Protein AF-A0A535Q369-F1 (afdb_monomer_lite)

pLDDT: mean 74.66, std 14.77, range [38.94, 89.69]

Foldseek 3Di:
DDDPVVPPCLDVPPDDDPVLVLLVVLQVVQPPRDSVLVVLLCVLVVVPSVCSLVDDLVSSVVSVDDNVSSVSSVVSSVVDDD

Structure (mmCIF, N/CA/C/O backbone):
data_AF-A0A535Q369-F1
#
_entry.id   AF-A0A535Q369-F1
#
loop_
_atom_site.group_PDB
_atom_site.id
_atom_site.type_symbol
_atom_site.label_atom_id
_atom_site.label_alt_id
_atom_site.label_comp_id
_atom_site.label_asym_id
_atom_site.label_entity_id
_atom_site.label_seq_id
_atom_site.pdbx_PDB_ins_code
_atom_site.Cartn_x
_atom_site.Cartn_y
_atom_site.Cartn_z
_a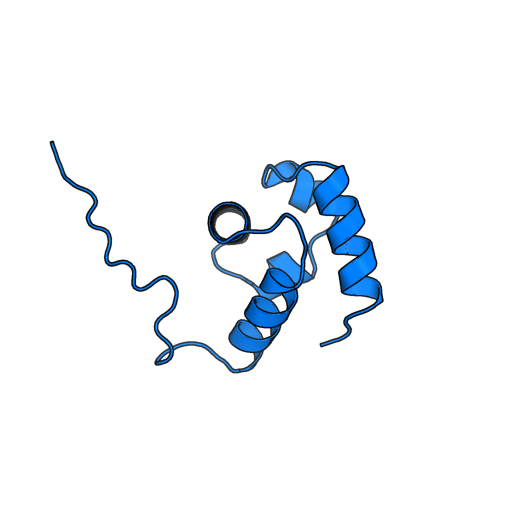tom_site.occupancy
_atom_site.B_iso_or_equiv
_atom_site.auth_seq_id
_atom_site.auth_comp_id
_atom_site.auth_asym_id
_atom_site.auth_atom_id
_atom_site.pdbx_PDB_model_num
ATOM 1 N N . MET A 1 1 ? -26.178 -19.847 -10.453 1.00 39.84 1 MET A N 1
ATOM 2 C CA . MET A 1 1 ? -24.970 -19.902 -9.606 1.00 39.84 1 MET A CA 1
ATOM 3 C C . MET A 1 1 ? -23.803 -19.601 -10.530 1.00 39.84 1 MET A C 1
ATOM 5 O O . MET A 1 1 ? -23.317 -20.501 -11.197 1.00 39.84 1 MET A O 1
ATOM 9 N N . GLY A 1 2 ? -23.521 -18.315 -10.748 1.00 42.50 2 GLY A N 1
ATOM 10 C CA . GLY A 1 2 ? -22.472 -17.899 -11.675 1.00 42.50 2 GLY A CA 1
ATOM 11 C C . GLY A 1 2 ? -21.136 -18.209 -11.033 1.00 42.50 2 GLY A C 1
ATOM 12 O O . GLY A 1 2 ? -20.784 -17.584 -10.037 1.00 42.50 2 GLY A O 1
ATOM 13 N N . VAL A 1 3 ? -20.445 -19.218 -11.552 1.00 42.41 3 VAL A N 1
ATOM 14 C CA . VAL A 1 3 ? -19.021 -19.368 -11.289 1.00 42.41 3 VAL A CA 1
ATOM 15 C C . VAL A 1 3 ? -18.370 -18.106 -11.848 1.00 42.41 3 VAL A C 1
ATOM 17 O O . VAL A 1 3 ? -18.361 -17.887 -13.056 1.00 42.41 3 VAL A O 1
ATOM 20 N N . PHE A 1 4 ? -17.934 -17.217 -10.958 1.00 38.94 4 PHE A N 1
ATOM 21 C CA . PHE A 1 4 ? -16.969 -16.181 -11.297 1.00 38.94 4 PHE A CA 1
ATOM 22 C C . PHE A 1 4 ? -15.645 -16.901 -11.558 1.00 38.94 4 PHE A C 1
ATOM 24 O O . PHE A 1 4 ? -14.745 -16.898 -10.726 1.00 38.94 4 PHE A O 1
ATOM 31 N N . ASP A 1 5 ? -15.553 -17.569 -12.704 1.00 44.03 5 ASP A N 1
ATOM 32 C CA . ASP A 1 5 ? -14.271 -17.780 -13.364 1.00 44.03 5 ASP A CA 1
ATOM 33 C C . ASP A 1 5 ? -13.963 -16.448 -14.068 1.00 44.03 5 ASP A C 1
ATOM 35 O O . ASP A 1 5 ? -14.108 -16.276 -15.276 1.00 44.03 5 ASP A O 1
ATOM 39 N N . GLU A 1 6 ? -13.710 -15.425 -13.245 1.00 48.41 6 GLU A N 1
ATOM 40 C CA . GLU A 1 6 ? -13.073 -14.195 -13.691 1.00 48.41 6 GLU A CA 1
ATOM 41 C C . GLU A 1 6 ? -11.692 -14.636 -14.174 1.00 48.41 6 GLU A C 1
ATOM 43 O O . GLU A 1 6 ? -10.991 -15.301 -13.402 1.00 48.41 6 GLU A O 1
ATOM 48 N N . PRO A 1 7 ? -11.320 -14.374 -15.442 1.00 41.88 7 PRO A N 1
ATOM 49 C CA . PRO A 1 7 ? -10.075 -14.885 -15.978 1.00 41.88 7 PRO A CA 1
ATOM 50 C C . PRO A 1 7 ? -8.966 -14.480 -15.020 1.00 41.88 7 PRO A C 1
ATOM 52 O O . PRO A 1 7 ? -8.768 -13.298 -14.741 1.00 41.88 7 PRO A O 1
ATOM 55 N N . SER A 1 8 ? -8.248 -15.480 -14.512 1.00 46.09 8 SER A N 1
ATOM 56 C CA . SER A 1 8 ? -7.068 -15.353 -13.663 1.00 46.09 8 SER A CA 1
ATOM 57 C C . SER A 1 8 ? -5.886 -14.749 -14.433 1.00 46.09 8 SER A C 1
ATOM 59 O O . SER A 1 8 ? -4.748 -15.199 -14.316 1.00 46.09 8 SER A O 1
ATOM 61 N N . SER A 1 9 ? -6.147 -13.723 -15.237 1.00 51.28 9 SER A N 1
ATOM 62 C CA . SER A 1 9 ? -5.182 -12.805 -15.808 1.00 51.28 9 SER A CA 1
ATOM 63 C C . SER A 1 9 ? -4.875 -11.764 -14.738 1.00 51.28 9 SER A C 1
ATOM 65 O O . SER A 1 9 ? -5.201 -10.591 -14.873 1.00 51.28 9 SER A O 1
ATOM 67 N N . TYR A 1 10 ? -4.308 -12.228 -13.619 1.00 57.28 10 TYR A N 1
ATOM 68 C CA . TYR A 1 10 ? -4.050 -11.396 -12.443 1.00 57.28 10 TYR A CA 1
ATOM 69 C C . TYR A 1 10 ? -3.130 -10.207 -12.767 1.00 57.28 10 TYR A C 1
ATOM 71 O O . TYR A 1 10 ? -3.165 -9.209 -12.068 1.00 57.28 10 TYR A O 1
ATOM 79 N N . TYR A 1 11 ? -2.366 -10.304 -13.856 1.00 58.59 11 TYR A N 1
ATOM 80 C CA . TYR A 1 11 ? -1.818 -9.186 -14.610 1.00 58.59 11 TYR A CA 1
ATOM 81 C C . TYR A 1 11 ? -1.453 -9.696 -16.007 1.00 58.59 11 TYR A C 1
ATOM 83 O O . TYR A 1 11 ? -0.628 -10.609 -16.106 1.00 58.59 11 TYR A O 1
ATOM 91 N N . PRO A 1 12 ? -2.032 -9.170 -17.097 1.00 54.38 12 PRO A N 1
ATOM 92 C CA . PRO A 1 12 ? -1.530 -9.482 -18.420 1.00 54.38 12 PRO A CA 1
ATOM 93 C C . PRO A 1 12 ? -0.171 -8.792 -18.549 1.00 54.38 12 PRO A C 1
ATOM 95 O O . PRO A 1 12 ? -0.087 -7.565 -18.543 1.00 54.38 12 PRO A O 1
ATOM 98 N N . SER A 1 13 ? 0.905 -9.564 -18.697 1.00 49.19 13 SER A N 1
ATOM 99 C CA . SER A 1 13 ? 2.252 -9.046 -18.989 1.00 49.19 13 SER A CA 1
ATOM 100 C C . SER A 1 13 ? 2.345 -8.299 -20.332 1.00 49.19 13 SER A C 1
ATOM 102 O O . SER A 1 13 ? 3.438 -7.977 -20.780 1.00 49.19 13 SER A O 1
ATOM 104 N N . GLU A 1 14 ? 1.213 -8.061 -20.993 1.00 53.41 14 GLU A N 1
ATOM 105 C CA . GLU A 1 14 ? 1.090 -7.468 -22.319 1.00 53.41 14 GLU A CA 1
ATOM 106 C C . GLU A 1 14 ? 0.582 -6.010 -22.280 1.00 53.41 14 GLU A C 1
ATOM 108 O O . GLU A 1 14 ? 0.675 -5.338 -23.303 1.00 53.41 14 GLU A O 1
ATOM 113 N N . SER A 1 15 ? 0.119 -5.489 -21.122 1.00 56.38 15 SER A N 1
ATOM 114 C CA . SER A 1 15 ? -0.474 -4.131 -21.020 1.00 56.38 15 SER A CA 1
ATOM 115 C C . SER A 1 15 ? 0.010 -3.237 -19.861 1.00 56.38 15 SER A C 1
ATOM 117 O O . SER A 1 15 ? -0.498 -2.126 -19.735 1.00 56.38 15 SER A O 1
ATOM 119 N N . LEU A 1 16 ? 0.959 -3.666 -19.019 1.00 62.41 16 LEU A N 1
ATOM 120 C CA . LEU A 1 16 ? 1.467 -2.840 -17.906 1.00 62.41 16 LEU A CA 1
ATOM 121 C C . LEU A 1 16 ? 2.701 -2.038 -18.296 1.00 62.41 16 LEU A C 1
ATOM 123 O O . LEU A 1 16 ? 3.605 -2.539 -18.970 1.00 62.41 16 LEU A O 1
ATOM 127 N N . SER A 1 17 ? 2.780 -0.821 -17.778 1.00 70.25 17 SER A N 1
ATOM 128 C CA . SER A 1 17 ? 3.982 0.002 -17.858 1.00 70.25 17 SER A CA 1
ATOM 129 C C . SER A 1 17 ? 5.093 -0.574 -16.968 1.00 70.25 17 SER A C 1
ATOM 131 O O . SER A 1 17 ? 4.830 -1.235 -15.961 1.00 70.25 17 SER A O 1
ATOM 133 N N . LEU A 1 18 ? 6.358 -0.306 -17.314 1.00 76.06 18 LEU A N 1
ATOM 134 C CA . LEU A 1 18 ? 7.527 -0.731 -16.522 1.00 76.06 18 LEU A CA 1
ATOM 135 C C . LEU A 1 18 ? 7.421 -0.318 -15.043 1.00 76.06 18 LEU A C 1
ATOM 137 O O . LEU A 1 18 ? 7.813 -1.090 -14.169 1.00 76.06 18 LEU A O 1
ATOM 141 N N . ASP A 1 19 ? 6.849 0.857 -14.771 1.00 75.81 19 ASP A N 1
ATOM 142 C CA . ASP A 1 19 ? 6.588 1.364 -13.424 1.00 75.81 19 ASP A CA 1
ATOM 143 C C . ASP A 1 19 ? 5.643 0.461 -12.622 1.00 75.81 19 ASP A C 1
ATOM 145 O O . ASP A 1 19 ? 5.960 0.077 -11.498 1.00 75.81 19 ASP A O 1
ATOM 149 N N . GLU A 1 20 ? 4.508 0.055 -13.195 1.00 75.62 20 GLU A N 1
ATOM 150 C CA . GLU A 1 20 ? 3.530 -0.811 -12.519 1.00 75.62 20 GLU A CA 1
ATOM 151 C C . GLU A 1 20 ? 4.144 -2.168 -12.163 1.00 75.62 20 GLU A C 1
ATOM 153 O O . GLU A 1 20 ? 3.943 -2.693 -11.066 1.00 75.62 20 GLU A O 1
ATOM 158 N N . LEU A 1 21 ? 4.971 -2.700 -13.066 1.00 79.19 21 LEU A N 1
ATOM 159 C CA . LEU A 1 21 ? 5.709 -3.943 -12.869 1.00 79.19 21 LEU A CA 1
ATOM 160 C C . LEU A 1 21 ? 6.757 -3.804 -11.752 1.00 79.19 21 LEU A C 1
ATOM 162 O O . LEU A 1 21 ? 6.882 -4.695 -10.909 1.00 79.19 21 LEU A O 1
ATOM 166 N N . ALA A 1 22 ? 7.476 -2.679 -11.698 1.00 81.69 22 ALA A N 1
ATOM 167 C CA . ALA A 1 22 ? 8.436 -2.387 -10.635 1.00 81.69 22 ALA A CA 1
ATOM 168 C C . ALA A 1 22 ? 7.748 -2.288 -9.266 1.00 81.69 22 ALA A C 1
ATOM 170 O O . ALA A 1 22 ? 8.213 -2.905 -8.302 1.00 81.69 22 ALA A O 1
ATOM 171 N N . TYR A 1 23 ? 6.609 -1.593 -9.186 1.00 80.62 23 TYR A N 1
ATOM 172 C CA . TYR A 1 23 ? 5.822 -1.527 -7.958 1.00 80.62 23 TYR A CA 1
ATOM 173 C C . TYR A 1 23 ? 5.292 -2.902 -7.555 1.00 80.62 23 TYR A C 1
ATOM 175 O O . TYR A 1 23 ? 5.408 -3.275 -6.390 1.00 80.62 23 TYR A O 1
ATOM 183 N N . TRP A 1 24 ? 4.785 -3.701 -8.495 1.00 77.25 24 TRP A N 1
ATOM 184 C CA . TRP A 1 24 ? 4.330 -5.062 -8.210 1.00 77.25 24 TRP A CA 1
ATOM 185 C C . TRP A 1 24 ? 5.455 -5.947 -7.647 1.00 77.25 24 TRP A C 1
ATOM 187 O O . TRP A 1 24 ? 5.278 -6.635 -6.636 1.00 77.25 24 TRP A O 1
ATOM 197 N N . VAL A 1 25 ? 6.658 -5.879 -8.227 1.00 80.88 25 VAL A N 1
ATOM 198 C CA . VAL A 1 25 ? 7.845 -6.567 -7.689 1.00 80.88 25 VAL A CA 1
ATOM 199 C C . VAL A 1 25 ? 8.211 -6.040 -6.299 1.00 80.88 25 VAL A C 1
ATOM 201 O O . VAL A 1 25 ? 8.595 -6.816 -5.424 1.00 80.88 25 VAL A O 1
ATOM 204 N N . ALA A 1 26 ? 8.084 -4.738 -6.056 1.00 82.00 26 ALA A N 1
ATOM 205 C CA . ALA A 1 26 ? 8.360 -4.154 -4.750 1.00 82.00 26 ALA A CA 1
ATOM 206 C C . ALA A 1 26 ? 7.337 -4.606 -3.689 1.00 82.00 26 ALA A C 1
ATOM 208 O O . ALA A 1 26 ? 7.733 -4.967 -2.583 1.00 82.00 26 ALA A O 1
ATOM 209 N N . PHE A 1 27 ? 6.049 -4.684 -4.036 1.00 79.44 27 PHE A N 1
ATOM 210 C CA . PHE A 1 27 ? 4.976 -5.167 -3.162 1.00 79.44 27 PHE A CA 1
ATOM 211 C C . PHE A 1 27 ? 5.100 -6.657 -2.835 1.00 79.44 27 PHE A C 1
ATOM 213 O O . PHE A 1 27 ? 4.935 -7.045 -1.681 1.00 79.44 27 PHE A O 1
ATOM 220 N N . THR A 1 28 ? 5.435 -7.498 -3.815 1.00 77.06 28 THR A N 1
ATOM 221 C CA . THR A 1 28 ? 5.608 -8.949 -3.599 1.00 77.06 28 THR A CA 1
ATOM 222 C C . THR A 1 28 ? 6.801 -9.293 -2.703 1.00 77.06 28 THR A C 1
ATOM 224 O O . THR A 1 28 ? 6.834 -10.371 -2.110 1.00 77.06 28 THR A O 1
ATOM 227 N N . ARG A 1 29 ? 7.765 -8.376 -2.534 1.00 80.38 29 ARG A N 1
ATOM 228 C CA . ARG A 1 29 ? 8.854 -8.511 -1.547 1.00 80.38 29 ARG A CA 1
ATOM 229 C C . ARG A 1 29 ? 8.390 -8.294 -0.107 1.00 80.38 29 ARG A C 1
ATOM 231 O O . ARG A 1 29 ? 9.145 -8.600 0.820 1.00 80.38 29 ARG A O 1
ATOM 238 N N . ILE A 1 30 ? 7.182 -7.766 0.087 1.00 79.31 30 ILE A N 1
ATOM 239 C CA . ILE A 1 30 ? 6.664 -7.414 1.402 1.00 79.31 30 ILE A CA 1
ATOM 240 C C . ILE A 1 30 ? 6.009 -8.622 2.046 1.00 79.31 30 ILE A C 1
ATOM 242 O O . ILE A 1 30 ? 4.961 -9.111 1.621 1.00 79.31 30 ILE A O 1
ATOM 246 N N . LEU A 1 31 ? 6.645 -9.110 3.110 1.00 74.19 31 LEU A N 1
ATOM 247 C CA . LEU A 1 31 ? 6.165 -10.257 3.868 1.00 74.19 31 LEU A CA 1
ATOM 248 C C . LEU A 1 31 ? 4.787 -9.934 4.459 1.00 74.19 31 LEU A C 1
ATOM 250 O O . LEU A 1 31 ? 4.631 -9.007 5.248 1.00 74.19 31 LEU A O 1
ATOM 254 N N . GLY A 1 32 ? 3.777 -10.708 4.058 1.00 76.38 32 GLY A N 1
ATOM 255 C CA . GLY A 1 32 ? 2.389 -10.530 4.492 1.00 76.38 32 GLY A CA 1
ATOM 256 C C . GLY A 1 32 ? 1.468 -9.909 3.439 1.00 76.38 32 GLY A C 1
ATOM 257 O O . GLY A 1 32 ? 0.259 -10.169 3.490 1.00 76.38 32 GLY A O 1
ATOM 258 N N . ILE A 1 33 ? 2.008 -9.201 2.437 1.00 77.81 33 ILE A N 1
ATOM 259 C CA . ILE A 1 33 ? 1.236 -8.723 1.281 1.00 77.81 33 ILE A CA 1
ATOM 260 C C . ILE A 1 33 ? 1.281 -9.787 0.185 1.00 77.81 33 ILE A C 1
ATOM 262 O O . ILE A 1 33 ? 2.133 -9.804 -0.696 1.00 77.81 33 ILE A O 1
ATOM 266 N N . GLY A 1 34 ? 0.339 -10.722 0.278 1.00 75.75 34 GLY A N 1
ATOM 267 C CA . GLY A 1 34 ? 0.044 -11.647 -0.810 1.00 75.75 34 GLY A CA 1
ATOM 268 C C . GLY A 1 34 ? -0.826 -10.998 -1.894 1.00 75.75 34 GLY A C 1
ATOM 269 O O . GLY A 1 34 ? -1.288 -9.866 -1.718 1.00 75.75 34 GLY A O 1
ATOM 270 N N . PRO A 1 35 ? -1.148 -11.743 -2.965 1.00 73.69 35 PRO A N 1
ATOM 271 C CA . PRO A 1 35 ? -2.001 -11.254 -4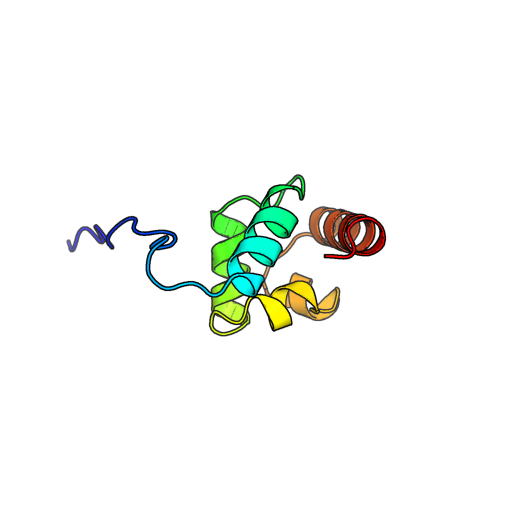.047 1.00 73.69 35 PRO A CA 1
ATOM 272 C C . PRO A 1 35 ? -3.341 -10.730 -3.514 1.00 73.69 35 PRO A C 1
ATOM 274 O O . PRO A 1 35 ? -3.720 -9.609 -3.802 1.00 73.69 35 PRO A O 1
ATOM 277 N N . VAL A 1 36 ? -4.001 -11.447 -2.603 1.00 80.50 36 VAL A N 1
ATOM 278 C CA . VAL A 1 36 ? -5.307 -11.024 -2.062 1.00 80.50 36 VAL A CA 1
ATOM 279 C C . VAL A 1 36 ? -5.284 -9.610 -1.462 1.00 80.50 36 VAL A C 1
ATOM 281 O O . VAL A 1 36 ? -6.116 -8.784 -1.822 1.00 80.50 36 VAL A O 1
ATOM 284 N N . ARG A 1 37 ? -4.319 -9.300 -0.583 1.00 80.19 37 ARG A N 1
ATOM 285 C CA . ARG A 1 37 ? -4.222 -7.959 0.029 1.00 80.19 37 ARG A CA 1
ATOM 286 C C . ARG A 1 37 ? -3.783 -6.905 -0.970 1.00 80.19 37 ARG A C 1
ATOM 288 O O . ARG A 1 37 ? -4.221 -5.769 -0.873 1.00 80.19 37 ARG A O 1
ATOM 295 N N . PHE A 1 38 ? -2.944 -7.291 -1.925 1.00 80.75 38 PHE A N 1
ATOM 296 C CA . PHE A 1 38 ? -2.550 -6.409 -3.007 1.00 80.75 38 PHE A CA 1
ATOM 297 C C . PHE A 1 38 ? -3.755 -6.012 -3.877 1.00 80.75 38 PHE A C 1
ATOM 299 O O . PHE A 1 38 ? -3.943 -4.826 -4.109 1.00 80.75 38 PHE A O 1
ATOM 306 N N . LYS A 1 39 ? -4.635 -6.955 -4.255 1.00 78.62 39 LYS A N 1
ATOM 307 C CA . LYS A 1 39 ? -5.885 -6.645 -4.979 1.00 78.62 39 LYS A CA 1
ATOM 308 C C . LYS A 1 39 ? -6.803 -5.735 -4.168 1.00 78.62 39 LYS A C 1
ATOM 310 O O . LYS A 1 39 ? -7.350 -4.805 -4.731 1.00 78.62 39 LYS A O 1
ATOM 315 N N . MET A 1 40 ? -6.937 -5.956 -2.858 1.00 84.50 40 MET A N 1
ATOM 316 C CA . MET A 1 40 ? -7.736 -5.067 -1.996 1.00 84.50 40 MET A CA 1
ATOM 317 C C . MET A 1 40 ? -7.170 -3.643 -1.938 1.00 84.50 40 MET A C 1
ATOM 319 O O . MET A 1 40 ? -7.923 -2.677 -1.944 1.00 84.50 40 MET A O 1
ATOM 323 N N . LEU A 1 41 ? -5.841 -3.516 -1.905 1.00 83.81 41 LEU A N 1
ATOM 324 C CA . LEU A 1 41 ? -5.157 -2.230 -2.012 1.00 83.81 41 LEU A CA 1
ATOM 325 C C . LEU A 1 41 ? -5.505 -1.562 -3.342 1.00 83.81 41 LEU A C 1
ATOM 327 O O . LEU A 1 41 ? -5.981 -0.436 -3.351 1.00 83.81 41 LEU A O 1
ATOM 331 N N . LEU A 1 42 ? -5.318 -2.262 -4.458 1.00 83.12 42 LEU A N 1
ATOM 332 C CA . LEU A 1 42 ? -5.623 -1.718 -5.778 1.00 83.12 42 LEU A CA 1
ATOM 333 C C . LEU A 1 42 ? -7.087 -1.336 -5.939 1.00 83.12 42 LEU A C 1
ATOM 335 O O . LEU A 1 42 ? -7.358 -0.258 -6.445 1.00 83.12 42 LEU A O 1
ATOM 339 N N . ASP A 1 43 ? -8.014 -2.152 -5.449 1.00 84.50 43 ASP A N 1
ATOM 340 C CA . ASP A 1 43 ? -9.445 -1.843 -5.460 1.00 84.50 43 ASP A CA 1
ATOM 341 C C . ASP A 1 43 ? -9.732 -0.518 -4.727 1.00 84.50 43 ASP A C 1
ATOM 343 O O . ASP A 1 43 ? -10.446 0.342 -5.239 1.00 84.50 43 ASP A O 1
ATOM 347 N N . TYR A 1 44 ? -9.072 -0.283 -3.586 1.00 87.94 44 TYR A N 1
ATOM 348 C CA . TYR A 1 44 ? -9.166 0.978 -2.843 1.00 87.94 44 TYR A CA 1
ATOM 349 C C . TYR A 1 44 ? -8.527 2.166 -3.586 1.00 87.94 44 TYR A C 1
ATOM 351 O O . TYR A 1 44 ? -9.053 3.281 -3.566 1.00 87.94 44 TYR A O 1
ATOM 359 N N . PHE A 1 45 ? -7.389 1.942 -4.245 1.00 85.88 45 PHE A N 1
ATOM 360 C CA . PHE A 1 45 ? -6.657 2.970 -4.988 1.00 85.88 45 PHE A CA 1
ATOM 361 C C . PHE A 1 45 ? -7.069 3.070 -6.464 1.00 85.88 45 PHE A C 1
ATOM 363 O O . PHE A 1 45 ? -6.417 3.800 -7.194 1.00 85.88 45 PHE A O 1
ATOM 370 N N . HIS A 1 46 ? -8.159 2.428 -6.899 1.00 83.38 46 HIS A N 1
ATOM 371 C CA . HIS A 1 46 ? -8.642 2.433 -8.291 1.00 83.38 46 HIS A CA 1
ATOM 372 C C . HIS A 1 46 ? -7.609 1.912 -9.311 1.00 83.38 46 HIS A C 1
ATOM 374 O O . HIS A 1 46 ? -7.353 2.557 -10.325 1.00 83.38 46 HIS A O 1
ATOM 380 N N . ASP A 1 47 ? -6.991 0.764 -9.021 1.00 77.81 47 ASP A N 1
ATOM 381 C CA . ASP A 1 47 ? -5.902 0.142 -9.798 1.00 77.81 47 ASP A CA 1
ATOM 382 C C . ASP A 1 47 ? -4.617 0.989 -9.898 1.00 77.81 47 ASP A C 1
ATOM 384 O O . ASP A 1 47 ? -3.668 0.645 -10.602 1.00 77.81 47 ASP A O 1
ATOM 388 N N . ASP A 1 48 ? -4.525 2.063 -9.115 1.00 82.88 48 ASP A N 1
ATOM 389 C CA . ASP A 1 48 ? -3.420 3.012 -9.168 1.00 82.88 48 ASP A CA 1
ATOM 390 C C . ASP A 1 48 ? -2.266 2.562 -8.247 1.00 82.88 48 ASP A C 1
ATOM 392 O O . ASP A 1 48 ? -2.158 2.923 -7.068 1.00 82.88 48 ASP A O 1
ATOM 396 N N . VAL A 1 49 ? -1.384 1.707 -8.784 1.00 80.94 49 VAL A N 1
ATOM 397 C CA . VAL A 1 49 ? -0.289 1.070 -8.022 1.00 80.94 49 VAL A CA 1
ATOM 398 C C . VAL A 1 49 ? 0.684 2.100 -7.432 1.00 80.94 49 VAL A C 1
ATOM 400 O O . VAL A 1 49 ? 1.210 1.918 -6.331 1.00 80.94 49 VAL A O 1
ATOM 403 N N . ALA A 1 50 ? 0.915 3.208 -8.138 1.00 82.81 50 ALA A N 1
ATOM 404 C CA . ALA A 1 50 ? 1.785 4.281 -7.669 1.00 82.81 50 ALA A CA 1
ATOM 405 C C . ALA A 1 50 ? 1.185 5.009 -6.456 1.00 82.81 50 ALA A C 1
ATOM 407 O O . ALA A 1 50 ? 1.914 5.320 -5.506 1.00 82.81 50 ALA A O 1
ATOM 408 N N . ALA A 1 51 ? -0.133 5.243 -6.454 1.00 86.00 51 ALA A N 1
ATOM 409 C CA . ALA A 1 51 ? -0.848 5.805 -5.311 1.00 86.00 51 ALA A CA 1
ATOM 410 C C . ALA A 1 51 ? -0.834 4.830 -4.127 1.00 86.00 51 ALA A C 1
ATOM 412 O O . ALA A 1 51 ? -0.486 5.223 -3.015 1.00 86.00 51 ALA A O 1
ATOM 413 N N . ALA A 1 52 ? -1.088 3.545 -4.387 1.00 86.38 52 ALA A N 1
ATOM 414 C CA . ALA A 1 52 ? -0.993 2.465 -3.410 1.00 86.38 52 ALA A CA 1
ATOM 415 C C . ALA A 1 52 ? 0.402 2.362 -2.767 1.00 86.38 52 ALA A C 1
ATOM 417 O O . ALA A 1 52 ? 0.520 2.194 -1.553 1.00 86.38 52 ALA A O 1
ATOM 418 N N . TRP A 1 53 ? 1.474 2.493 -3.555 1.00 84.75 53 TRP A N 1
ATOM 419 C CA . TRP A 1 53 ? 2.844 2.494 -3.036 1.00 84.75 53 TRP A CA 1
ATOM 420 C 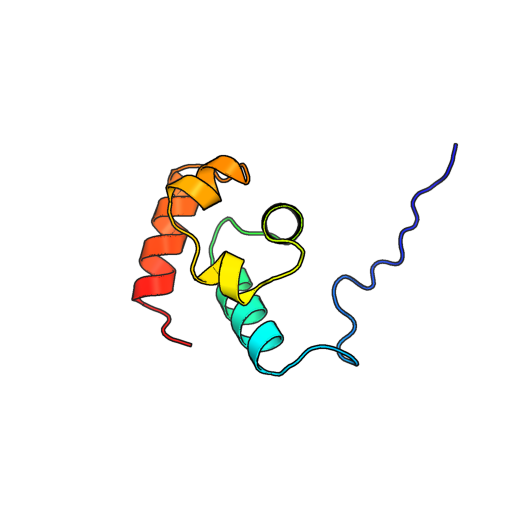C . TRP A 1 53 ? 3.152 3.753 -2.222 1.00 84.75 53 TRP A C 1
ATOM 422 O O . TRP A 1 53 ? 3.822 3.694 -1.186 1.00 84.75 53 TRP A O 1
ATOM 432 N N . ASN A 1 54 ? 2.649 4.905 -2.677 1.00 85.62 54 ASN A N 1
ATOM 433 C CA . ASN A 1 54 ? 2.836 6.176 -1.990 1.00 85.62 54 ASN A CA 1
ATOM 434 C C . ASN A 1 54 ? 1.923 6.376 -0.776 1.00 85.62 54 ASN A C 1
ATOM 436 O O . ASN A 1 54 ? 2.194 7.277 0.022 1.00 85.62 54 ASN A O 1
ATOM 440 N N . ALA A 1 55 ? 0.937 5.502 -0.599 1.00 88.12 55 ALA A N 1
ATOM 441 C CA . ALA A 1 55 ? -0.070 5.560 0.440 1.00 88.12 55 ALA A CA 1
ATOM 442 C C . ALA A 1 55 ? 0.510 5.700 1.848 1.00 88.12 55 ALA A C 1
ATOM 444 O O . ALA A 1 55 ? 1.561 5.156 2.211 1.00 88.12 55 ALA A O 1
ATOM 445 N N . ASN A 1 56 ? -0.241 6.423 2.669 1.00 86.94 56 ASN A N 1
ATOM 446 C CA . ASN A 1 56 ? 0.076 6.622 4.072 1.00 86.94 56 ASN A CA 1
ATOM 447 C C . ASN A 1 56 ? -0.442 5.449 4.911 1.00 86.94 56 ASN A C 1
ATOM 449 O O . ASN A 1 56 ? -1.412 4.788 4.545 1.00 86.94 56 ASN A O 1
ATOM 453 N N . TRP A 1 57 ? 0.108 5.261 6.112 1.00 87.12 57 TRP A N 1
ATOM 454 C CA . TRP A 1 57 ? -0.365 4.242 7.062 1.00 87.12 57 TRP A CA 1
ATOM 455 C C . TRP A 1 57 ? -1.882 4.297 7.319 1.00 87.12 57 TRP A C 1
ATOM 457 O O . TRP A 1 57 ? -2.509 3.259 7.500 1.00 87.12 57 TRP A O 1
ATOM 467 N N . LYS A 1 58 ? -2.487 5.495 7.298 1.00 88.44 58 LYS A N 1
ATOM 468 C CA . LYS A 1 58 ? -3.942 5.665 7.437 1.00 88.44 58 LYS A CA 1
ATOM 469 C C . LYS A 1 58 ? -4.709 5.047 6.276 1.00 88.44 58 LYS A C 1
ATOM 471 O O . LYS A 1 58 ? -5.706 4.383 6.514 1.00 88.44 58 LYS A O 1
ATOM 476 N N . GLU A 1 59 ? -4.259 5.266 5.047 1.00 89.69 59 GLU A N 1
ATOM 477 C CA . GLU A 1 59 ? -4.939 4.768 3.849 1.00 89.69 59 GLU A CA 1
ATOM 478 C C . GLU A 1 59 ? -4.751 3.264 3.704 1.00 89.69 59 GLU A C 1
ATOM 480 O O . GLU A 1 59 ? -5.702 2.557 3.405 1.00 89.69 59 GLU A O 1
ATOM 485 N N . LEU A 1 60 ? -3.565 2.754 4.044 1.00 86.88 60 LEU A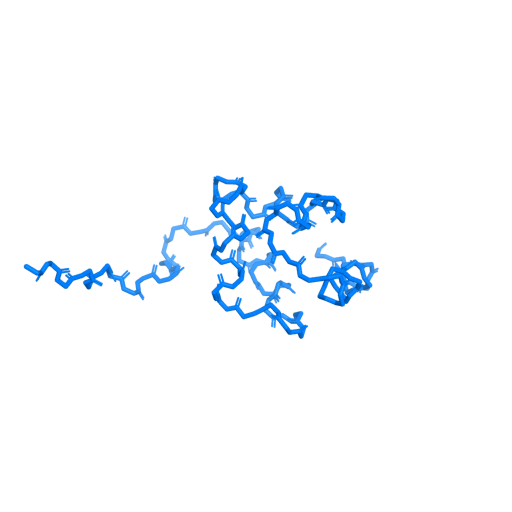 N 1
ATOM 486 C CA . LEU A 1 60 ? -3.326 1.315 4.135 1.00 86.88 60 LEU A CA 1
ATOM 487 C C . LEU A 1 60 ? -4.238 0.661 5.187 1.00 86.88 60 LEU A C 1
ATOM 489 O O . LEU A 1 60 ? -4.808 -0.397 4.941 1.00 86.88 60 LEU A O 1
ATOM 493 N N . ALA A 1 61 ? -4.440 1.306 6.339 1.00 88.94 61 ALA A N 1
ATOM 494 C CA . ALA A 1 61 ? -5.385 0.822 7.345 1.00 88.94 61 ALA A CA 1
ATOM 495 C C . ALA A 1 61 ? -6.843 0.876 6.852 1.00 88.94 61 ALA A C 1
ATOM 497 O O . ALA A 1 61 ? -7.609 -0.044 7.123 1.00 88.94 61 ALA A O 1
ATOM 498 N N . GLN A 1 62 ? -7.227 1.921 6.108 1.00 88.81 62 GLN A N 1
ATOM 499 C CA . GLN A 1 62 ? -8.554 2.027 5.479 1.00 88.81 62 GLN A CA 1
ATOM 500 C C . GLN A 1 62 ? -8.767 0.965 4.391 1.00 88.81 62 GLN A C 1
ATOM 502 O O . GLN A 1 62 ? -9.865 0.429 4.281 1.00 88.81 62 GLN A O 1
ATOM 507 N N . ALA A 1 63 ? -7.713 0.595 3.662 1.00 86.19 63 ALA A N 1
ATOM 508 C CA . ALA A 1 63 ? -7.716 -0.501 2.695 1.00 86.19 63 ALA A CA 1
ATOM 509 C C . ALA A 1 63 ? -7.786 -1.898 3.354 1.00 86.19 63 ALA A C 1
ATOM 511 O O . ALA A 1 63 ? -7.848 -2.912 2.661 1.00 86.19 63 ALA A O 1
ATOM 512 N N . GLY A 1 64 ? -7.780 -1.974 4.691 1.00 83.69 64 GLY A N 1
ATOM 513 C CA . GLY A 1 64 ? -7.921 -3.223 5.440 1.00 83.69 64 GLY A CA 1
ATOM 514 C C .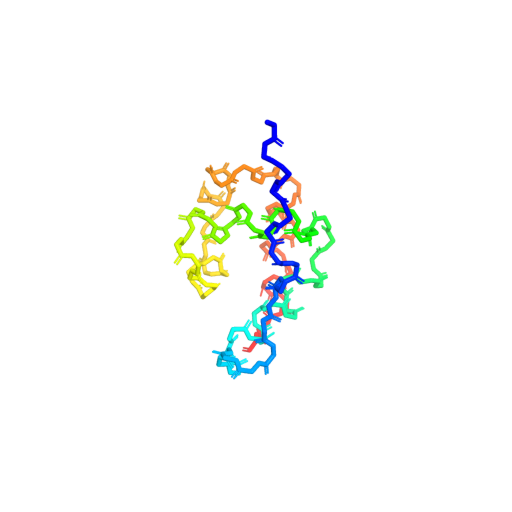 GLY A 1 64 ? -6.602 -3.930 5.750 1.00 83.69 64 GLY A C 1
ATOM 515 O O . GLY A 1 64 ? -6.612 -5.122 6.065 1.00 83.69 64 GLY A O 1
ATOM 516 N N . LEU A 1 65 ? -5.463 -3.229 5.671 1.00 85.12 65 LEU A N 1
ATOM 517 C CA . LEU A 1 65 ? -4.188 -3.786 6.114 1.00 85.12 65 LEU A CA 1
ATOM 518 C C . LEU A 1 65 ? -4.049 -3.728 7.632 1.00 85.12 65 LEU A C 1
ATOM 520 O O . LEU A 1 65 ? -4.381 -2.745 8.293 1.00 85.12 65 LEU A O 1
ATOM 524 N N . ASP A 1 66 ? -3.468 -4.796 8.162 1.00 87.50 66 ASP A N 1
ATOM 525 C CA . ASP A 1 66 ? -3.122 -4.906 9.569 1.00 87.50 66 ASP A CA 1
ATOM 526 C C . ASP A 1 66 ? -1.928 -4.015 9.922 1.00 87.50 66 ASP A C 1
ATOM 528 O O . ASP A 1 66 ? -1.000 -3.860 9.123 1.00 87.50 66 ASP A O 1
ATOM 532 N N . GLN A 1 67 ? -1.886 -3.488 11.149 1.00 86.44 67 GLN A N 1
ATOM 533 C CA . GLN A 1 67 ? -0.817 -2.568 11.568 1.00 86.44 67 GLN A CA 1
ATOM 534 C C . GLN A 1 67 ? 0.582 -3.186 11.446 1.00 86.44 67 GLN A C 1
ATOM 536 O O . GLN A 1 67 ? 1.530 -2.490 11.093 1.00 86.44 67 GLN A O 1
ATOM 541 N N . SER A 1 68 ? 0.715 -4.495 11.678 1.00 86.38 68 SER A N 1
ATOM 542 C CA . SER A 1 68 ? 1.991 -5.205 11.517 1.00 86.38 68 SER A CA 1
ATOM 543 C C . SER A 1 68 ? 2.454 -5.258 10.054 1.00 86.38 68 SER A C 1
ATOM 545 O O . SER A 1 68 ? 3.650 -5.130 9.776 1.00 86.38 68 SER A O 1
ATOM 547 N N . ILE A 1 69 ? 1.511 -5.385 9.113 1.00 85.31 69 ILE A N 1
ATOM 548 C CA . ILE A 1 69 ? 1.806 -5.350 7.677 1.00 85.31 69 ILE A CA 1
ATOM 549 C C . ILE A 1 69 ? 2.131 -3.920 7.252 1.00 85.31 69 ILE A C 1
ATOM 551 O O . ILE A 1 69 ? 3.080 -3.721 6.506 1.00 85.31 69 ILE A O 1
ATOM 555 N N . ILE A 1 70 ? 1.401 -2.925 7.761 1.00 88.44 70 ILE A N 1
ATOM 556 C CA . ILE A 1 70 ? 1.660 -1.504 7.490 1.00 88.44 70 ILE A CA 1
ATOM 557 C C . ILE A 1 70 ? 3.058 -1.104 7.972 1.00 88.44 70 ILE A C 1
ATOM 559 O O . ILE A 1 70 ? 3.797 -0.458 7.237 1.00 88.44 70 ILE A O 1
ATOM 563 N N . ASP A 1 71 ? 3.451 -1.510 9.179 1.00 87.62 71 ASP A N 1
ATOM 564 C CA . ASP A 1 71 ? 4.789 -1.243 9.713 1.00 87.62 71 ASP A CA 1
ATOM 565 C C . ASP A 1 71 ? 5.877 -1.910 8.855 1.00 87.62 71 ASP A C 1
ATOM 567 O O . ASP A 1 71 ? 6.844 -1.253 8.462 1.00 87.62 71 ASP A O 1
ATOM 571 N N . SER A 1 72 ? 5.671 -3.174 8.466 1.00 85.31 72 SER A N 1
ATOM 572 C CA . SER A 1 72 ? 6.571 -3.883 7.547 1.00 85.31 72 SER A CA 1
ATOM 573 C C . SER A 1 72 ? 6.654 -3.177 6.193 1.00 85.31 72 SER A C 1
ATOM 575 O O . SER A 1 72 ? 7.749 -2.951 5.688 1.00 85.31 72 SER A O 1
ATOM 577 N N . PHE A 1 73 ? 5.516 -2.747 5.647 1.00 85.44 73 PHE A N 1
ATOM 578 C CA . PHE A 1 73 ? 5.413 -2.023 4.385 1.00 85.44 73 PHE A CA 1
ATOM 579 C C . PHE A 1 73 ? 6.195 -0.707 4.421 1.00 85.44 73 PHE A C 1
ATOM 581 O O . PHE A 1 73 ? 7.035 -0.467 3.558 1.00 85.44 73 PHE A O 1
ATOM 588 N N . ILE A 1 74 ? 5.980 0.123 5.446 1.00 84.94 74 ILE A N 1
ATOM 589 C CA . ILE A 1 74 ? 6.659 1.417 5.600 1.00 84.94 74 ILE A CA 1
ATOM 590 C C . ILE A 1 74 ? 8.172 1.223 5.761 1.00 84.94 74 ILE A C 1
ATOM 592 O O . ILE A 1 74 ? 8.951 1.931 5.118 1.00 84.94 74 ILE A O 1
ATOM 596 N N . ARG A 1 75 ? 8.611 0.239 6.560 1.00 83.88 75 ARG A N 1
ATOM 597 C CA . ARG A 1 75 ? 10.042 -0.096 6.695 1.00 83.88 75 ARG A CA 1
ATOM 598 C C . ARG A 1 75 ? 10.645 -0.552 5.372 1.00 83.88 75 ARG A C 1
ATOM 600 O O . ARG A 1 75 ? 11.756 -0.157 5.027 1.00 83.88 75 ARG A O 1
ATOM 607 N N . GLN A 1 76 ? 9.921 -1.381 4.631 1.00 81.12 76 GLN A N 1
ATOM 608 C CA . GLN A 1 76 ? 10.418 -1.976 3.400 1.00 81.12 76 GLN A CA 1
ATOM 609 C C . GLN A 1 76 ? 10.431 -0.975 2.250 1.00 81.12 76 GLN A C 1
ATOM 611 O O . GLN A 1 76 ? 11.392 -0.977 1.488 1.00 81.12 76 GLN A O 1
ATOM 616 N N . ARG A 1 77 ? 9.458 -0.058 2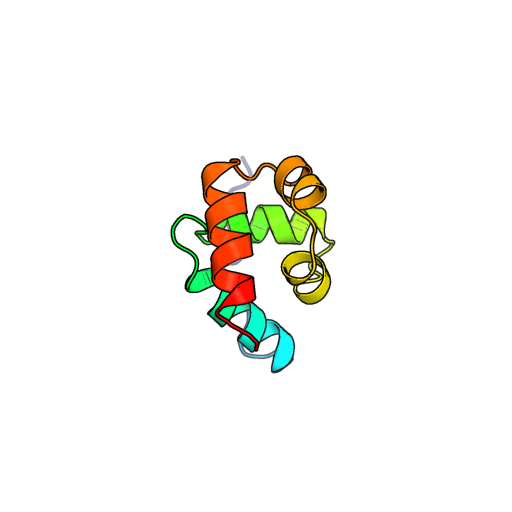.194 1.00 80.25 77 ARG A N 1
ATOM 617 C CA . ARG A 1 77 ? 9.461 1.117 1.313 1.00 80.25 77 ARG A CA 1
ATOM 618 C C . ARG A 1 77 ? 10.629 2.052 1.619 1.00 80.25 77 ARG A C 1
ATOM 620 O O . ARG A 1 77 ? 11.289 2.508 0.698 1.00 80.25 77 ARG A O 1
ATOM 627 N N . ALA A 1 78 ? 10.942 2.293 2.893 1.00 75.19 78 ALA A N 1
ATOM 628 C CA . ALA A 1 78 ? 12.107 3.103 3.263 1.00 75.19 78 ALA A CA 1
ATOM 629 C C . ALA A 1 78 ? 13.442 2.465 2.828 1.00 75.19 78 ALA A C 1
ATOM 631 O O . ALA A 1 78 ? 14.409 3.178 2.573 1.00 75.19 78 ALA A O 1
ATOM 632 N N . SER A 1 79 ? 13.497 1.132 2.734 1.00 69.06 79 SER A N 1
ATOM 633 C CA . SER A 1 79 ? 14.685 0.393 2.286 1.00 69.06 79 SER A CA 1
ATOM 634 C C . SER A 1 79 ? 14.701 0.076 0.787 1.00 69.06 79 SER A C 1
ATOM 636 O O . SER A 1 79 ? 15.760 -0.235 0.245 1.00 69.06 79 SER A O 1
ATOM 638 N N . SER A 1 80 ? 13.544 0.104 0.131 1.00 57.50 80 SER A N 1
ATOM 639 C CA . SER A 1 80 ? 13.357 -0.212 -1.282 1.00 57.50 80 SER A CA 1
ATOM 640 C C . SER A 1 80 ? 12.932 1.074 -1.966 1.00 57.50 80 SER A C 1
ATOM 642 O O . SER A 1 80 ? 11.745 1.359 -2.077 1.00 57.50 80 SER A O 1
ATOM 644 N N . ASN A 1 81 ? 13.910 1.879 -2.366 1.00 47.06 81 ASN A N 1
ATOM 645 C CA . ASN A 1 81 ? 13.679 2.961 -3.309 1.00 47.06 81 ASN A CA 1
ATOM 646 C C . ASN A 1 81 ? 13.626 2.320 -4.707 1.00 47.06 81 ASN A C 1
ATOM 648 O O . ASN A 1 81 ? 14.688 1.885 -5.164 1.00 47.06 81 ASN A O 1
ATOM 652 N N . PRO A 1 82 ? 12.449 2.151 -5.339 1.00 50.28 82 PRO A N 1
ATOM 653 C CA . PRO A 1 82 ? 12.396 1.810 -6.757 1.00 50.28 82 PRO A CA 1
ATOM 654 C C . PRO A 1 82 ? 13.069 2.893 -7.613 1.00 50.28 82 PRO A C 1
ATOM 656 O O . PRO A 1 82 ? 13.182 4.052 -7.141 1.00 50.28 82 PRO A O 1
#

Sequence (82 aa):
MGVFDEPSSYYPSESLSLDELAYWVAFTRILGIGPVRFKMLLDYFHDDVAAAWNANWKELAQAGLDQSIIDSFIRQRASSNP

Secondary structure (DSSP, 8-state):
---------SS-TTT--HHHHHHHHHHHTSTT--HHHHHHHHHHHTT-HHHHHH--HHHHHHTT--HHHHHHHHHHHHH---

Radius of gyration: 13.28 Å; chains: 1; bounding box: 40×26×34 Å